Protein AF-A0A814EGR0-F1 (afdb_monomer)

Structure (mmCIF, N/CA/C/O backbone):
data_AF-A0A814EGR0-F1
#
_entry.id   AF-A0A814EGR0-F1
#
loop_
_atom_site.group_PDB
_atom_site.id
_atom_site.type_symbol
_atom_site.label_atom_id
_atom_site.label_alt_id
_atom_site.label_comp_id
_atom_site.label_asym_id
_atom_site.label_entity_id
_atom_site.label_seq_id
_atom_site.pdbx_PDB_ins_code
_atom_site.Cartn_x
_atom_site.Cartn_y
_atom_site.Cartn_z
_atom_site.occupancy
_atom_site.B_iso_or_equiv
_atom_site.auth_seq_id
_atom_site.auth_comp_id
_atom_site.auth_asym_id
_atom_site.auth_atom_id
_atom_site.pdbx_PDB_model_num
ATOM 1 N N . MET A 1 1 ? -15.422 12.331 -1.242 1.00 44.06 1 MET A N 1
ATOM 2 C CA . MET A 1 1 ? -14.235 11.746 -1.900 1.00 44.06 1 MET A CA 1
ATOM 3 C C . MET A 1 1 ? -13.115 12.766 -1.788 1.00 44.06 1 MET A C 1
ATOM 5 O O . MET A 1 1 ? -13.358 13.915 -2.143 1.00 44.06 1 MET A O 1
ATOM 9 N N . VAL A 1 2 ? -11.976 12.415 -1.185 1.00 50.75 2 VAL A N 1
ATOM 10 C CA . VAL A 1 2 ? -10.827 13.328 -1.061 1.00 50.75 2 VAL A CA 1
ATOM 11 C C . VAL A 1 2 ? -9.700 12.759 -1.911 1.00 50.75 2 VAL A C 1
ATOM 13 O O . VAL A 1 2 ? -9.098 11.753 -1.547 1.00 50.75 2 VAL A O 1
ATOM 16 N N . ASP A 1 3 ? -9.461 13.389 -3.056 1.00 57.97 3 ASP A N 1
ATOM 17 C CA . ASP A 1 3 ? -8.339 13.068 -3.936 1.00 57.97 3 ASP A CA 1
ATOM 18 C C . ASP A 1 3 ? -7.044 13.641 -3.353 1.00 57.97 3 ASP A C 1
ATOM 20 O O . ASP A 1 3 ? -7.067 14.698 -2.718 1.00 57.97 3 ASP A O 1
ATOM 24 N N . PHE A 1 4 ? -5.904 12.982 -3.567 1.00 59.22 4 PHE A N 1
ATOM 25 C CA . PHE A 1 4 ? -4.616 13.382 -2.986 1.00 59.22 4 PHE A CA 1
ATOM 26 C C . PHE A 1 4 ? -4.217 14.838 -3.275 1.00 59.22 4 PHE A C 1
ATOM 28 O O . PHE A 1 4 ? -3.691 15.519 -2.399 1.00 59.22 4 PHE A O 1
ATOM 35 N N . LEU A 1 5 ? -4.535 15.372 -4.457 1.00 56.91 5 LEU A N 1
ATOM 36 C CA . LEU A 1 5 ? -4.288 16.786 -4.771 1.00 56.91 5 LEU A CA 1
ATOM 37 C C . LEU A 1 5 ? -5.154 17.729 -3.927 1.00 56.91 5 LEU A C 1
ATOM 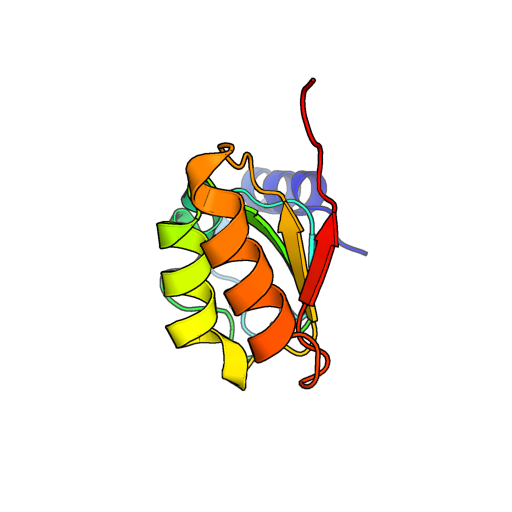39 O O . LEU A 1 5 ? -4.671 18.756 -3.453 1.00 56.91 5 LEU A O 1
ATOM 43 N N . ARG A 1 6 ? -6.411 17.347 -3.676 1.00 58.97 6 ARG A N 1
ATOM 44 C CA . ARG A 1 6 ? -7.332 18.072 -2.793 1.00 58.97 6 ARG A CA 1
ATOM 45 C C . ARG A 1 6 ? -6.917 17.936 -1.323 1.00 58.97 6 ARG A C 1
ATOM 47 O O . ARG A 1 6 ? -7.085 18.863 -0.536 1.00 58.97 6 ARG A O 1
ATOM 54 N N . PHE A 1 7 ? -6.335 16.801 -0.951 1.00 62.50 7 PHE A N 1
ATOM 55 C CA . PHE A 1 7 ? -5.723 16.563 0.355 1.00 62.50 7 PHE A CA 1
ATOM 56 C C . PHE A 1 7 ? -4.495 17.463 0.577 1.00 62.50 7 PHE A C 1
ATOM 58 O O . PHE A 1 7 ? -4.439 18.195 1.564 1.00 62.50 7 PHE A O 1
ATOM 65 N N . LEU A 1 8 ? -3.560 17.496 -0.377 1.00 61.38 8 LEU A N 1
ATOM 66 C CA . LEU A 1 8 ? -2.374 18.354 -0.316 1.00 61.38 8 LEU A CA 1
ATOM 67 C C . LEU A 1 8 ? -2.730 19.841 -0.344 1.00 61.38 8 LEU A C 1
ATOM 69 O O . LEU A 1 8 ? -2.123 20.622 0.386 1.00 61.38 8 LEU A O 1
ATOM 73 N N . SER A 1 9 ? -3.723 20.248 -1.143 1.00 58.62 9 SER A N 1
ATOM 74 C CA . SER A 1 9 ? -4.196 21.634 -1.136 1.00 58.62 9 SER A CA 1
ATOM 75 C C . SER A 1 9 ? -4.779 22.008 0.224 1.00 58.62 9 SER A C 1
ATOM 77 O O . SER A 1 9 ? -4.504 23.091 0.720 1.00 58.62 9 SER A O 1
ATOM 79 N N . THR A 1 10 ? -5.514 21.101 0.873 1.00 58.47 10 THR A N 1
ATOM 80 C CA . THR A 1 10 ? -6.073 21.336 2.214 1.00 58.47 10 THR A CA 1
ATOM 81 C C . THR A 1 10 ? -4.971 21.509 3.264 1.00 58.47 10 THR A C 1
ATOM 83 O O . THR A 1 10 ? -5.048 22.425 4.078 1.00 58.47 10 THR A O 1
ATOM 86 N N . LEU A 1 11 ? -3.902 20.707 3.196 1.00 56.75 11 LEU A N 1
ATOM 87 C CA . LEU A 1 11 ? -2.736 20.845 4.079 1.00 56.75 11 LEU A CA 1
ATOM 88 C C . LEU A 1 11 ? -1.919 22.114 3.815 1.00 56.75 11 LEU A C 1
ATOM 90 O O . LEU A 1 11 ? -1.404 22.716 4.751 1.00 56.75 11 LEU A O 1
ATOM 94 N N . ARG A 1 12 ? -1.812 22.545 2.553 1.00 53.25 12 ARG A N 1
ATOM 95 C CA . ARG A 1 12 ? -1.155 23.810 2.188 1.00 53.25 12 ARG A CA 1
ATOM 96 C C . ARG A 1 12 ? -1.945 25.036 2.641 1.00 53.25 12 ARG A C 1
ATOM 98 O O . ARG A 1 12 ? -1.337 26.013 3.060 1.00 53.25 12 ARG A O 1
ATOM 105 N N . ILE A 1 13 ? -3.272 24.999 2.516 1.00 48.78 13 ILE A N 1
ATOM 106 C CA . ILE A 1 13 ? -4.161 26.122 2.858 1.00 48.78 13 ILE A CA 1
ATOM 107 C C . ILE A 1 13 ? -4.303 26.251 4.378 1.00 48.78 13 ILE A C 1
ATOM 109 O O . ILE A 1 13 ? -4.389 27.360 4.899 1.00 48.78 13 ILE A O 1
ATOM 113 N N . TYR A 1 14 ? -4.267 25.131 5.096 1.00 43.47 14 TYR A N 1
ATOM 114 C CA . TYR A 1 14 ? -4.339 25.115 6.548 1.00 43.47 14 TYR A CA 1
ATOM 115 C C . TYR A 1 14 ? -3.196 24.267 7.114 1.00 43.47 14 TYR A C 1
ATOM 117 O O . TYR A 1 14 ? -3.409 23.116 7.495 1.00 43.47 14 TYR A O 1
ATOM 125 N N . PRO A 1 15 ? -1.974 24.816 7.216 1.00 47.53 15 PRO A N 1
ATOM 126 C CA . PRO A 1 15 ? -0.840 24.089 7.787 1.00 47.53 15 PRO A CA 1
ATOM 127 C C . PRO A 1 15 ? -1.087 23.681 9.248 1.00 47.53 15 PRO A C 1
ATOM 129 O O . PRO A 1 15 ? -0.535 22.694 9.720 1.00 47.53 15 PRO A O 1
ATOM 132 N N . THR A 1 16 ? -1.985 24.374 9.955 1.00 40.91 16 THR A N 1
ATOM 133 C CA . THR A 1 16 ? -2.458 24.015 11.300 1.00 40.91 16 THR A CA 1
ATOM 134 C C . THR A 1 16 ? -3.387 22.791 11.329 1.00 40.91 16 THR A C 1
ATOM 136 O O . THR A 1 16 ? -3.530 22.181 12.387 1.00 40.91 16 THR A O 1
ATOM 139 N N . LEU A 1 17 ? -3.958 22.360 10.190 1.00 42.69 17 LEU A N 1
ATOM 140 C CA . LEU A 1 17 ? -4.633 21.058 10.051 1.00 42.69 17 LEU A CA 1
ATOM 141 C C . LEU A 1 17 ? -3.646 19.883 10.009 1.00 42.69 17 LEU A C 1
ATOM 143 O O . LEU A 1 17 ? -4.088 1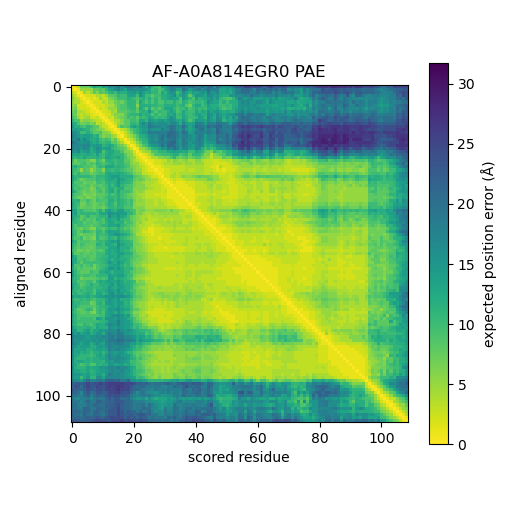8.749 10.143 1.00 42.69 17 LEU A O 1
ATOM 147 N N . ALA A 1 18 ? -2.331 20.111 9.899 1.00 46.62 18 ALA A N 1
ATOM 148 C CA . ALA A 1 18 ? -1.344 19.053 10.142 1.00 46.62 18 ALA A CA 1
ATOM 149 C C . ALA A 1 18 ? -1.460 18.472 11.569 1.00 46.62 18 ALA A C 1
ATOM 151 O O . ALA A 1 18 ? -1.068 17.331 11.799 1.00 46.62 18 ALA A O 1
ATOM 152 N N . ASN A 1 19 ? -2.052 19.239 12.497 1.00 39.03 19 ASN A N 1
ATOM 153 C CA . ASN A 1 19 ? -2.391 18.811 13.854 1.00 39.03 19 ASN A CA 1
ATOM 154 C C . ASN A 1 19 ? -3.833 18.295 14.007 1.00 39.03 19 ASN A C 1
ATOM 156 O O . ASN A 1 19 ? -4.186 17.844 15.096 1.00 39.03 19 ASN A O 1
ATOM 160 N N . TYR A 1 20 ? -4.681 18.344 12.969 1.00 44.34 20 TYR A N 1
ATOM 161 C CA . TYR A 1 20 ? -5.908 17.552 13.002 1.00 44.34 20 TYR A CA 1
ATOM 162 C C . TYR A 1 20 ? -5.481 16.109 12.869 1.00 44.34 20 TYR A C 1
ATOM 164 O O . TYR A 1 20 ? -4.941 15.699 11.841 1.00 44.34 20 TYR A O 1
ATOM 172 N N . SER A 1 21 ? -5.685 15.361 13.946 1.00 51.59 21 SER A N 1
ATOM 173 C CA . SER A 1 21 ? -5.370 13.954 13.989 1.00 51.59 21 SER A CA 1
ATOM 174 C C . SER A 1 21 ? -5.999 13.294 12.761 1.00 51.59 21 SER A C 1
ATOM 176 O O . SER A 1 21 ? -7.218 13.221 12.591 1.00 51.59 21 SER A O 1
ATOM 178 N N . PHE A 1 22 ? -5.153 12.791 11.861 1.00 59.25 22 PHE A N 1
ATOM 179 C CA . PHE A 1 22 ? -5.587 11.974 10.727 1.00 59.25 22 PHE A CA 1
ATOM 180 C C . PHE A 1 22 ? -6.214 10.653 11.186 1.00 59.25 22 PHE A C 1
ATOM 182 O O . PHE A 1 22 ? -6.464 9.782 10.361 1.00 59.25 22 PHE A O 1
ATOM 189 N N . GLU A 1 23 ? -6.476 10.504 12.488 1.00 57.53 23 GLU A N 1
ATOM 190 C CA . GLU A 1 23 ? -7.216 9.426 13.114 1.00 57.53 23 GLU A CA 1
ATOM 191 C C . GLU A 1 23 ? -8.406 9.050 12.237 1.00 57.53 23 GLU A C 1
ATOM 193 O O . GLU A 1 23 ? -8.465 7.923 11.782 1.00 57.53 23 GLU A O 1
ATOM 198 N N . ASN A 1 24 ? -9.255 9.982 11.810 1.00 62.94 24 ASN A N 1
ATOM 199 C CA . ASN A 1 24 ? -10.452 9.611 11.045 1.00 62.94 24 ASN A CA 1
ATOM 200 C C . ASN A 1 24 ? -10.250 9.445 9.522 1.00 62.94 24 ASN A C 1
ATOM 202 O O . ASN A 1 24 ? -11.231 9.271 8.788 1.00 62.94 24 ASN A O 1
ATOM 206 N N . LEU A 1 25 ? -9.014 9.488 9.008 1.00 72.75 25 LEU A N 1
ATOM 207 C CA . LEU A 1 25 ? -8.745 9.300 7.581 1.00 72.75 25 LEU A CA 1
ATOM 208 C C . LEU A 1 25 ? -9.007 7.844 7.184 1.00 72.75 25 LEU A C 1
ATOM 210 O O . LEU A 1 25 ? -8.179 6.970 7.403 1.00 72.75 25 LEU A O 1
ATOM 214 N N . SER A 1 26 ? -10.154 7.587 6.555 1.00 76.88 26 SER A N 1
ATOM 215 C CA . SER A 1 26 ? -10.545 6.236 6.129 1.00 76.88 26 SER A CA 1
ATOM 216 C C . SER A 1 26 ? -10.164 5.885 4.692 1.00 76.88 26 SER A C 1
ATOM 218 O O . SER A 1 26 ? -10.070 4.700 4.352 1.00 76.88 26 SER A O 1
ATOM 220 N N . ARG A 1 27 ? -9.942 6.906 3.854 1.00 77.31 27 ARG A N 1
ATOM 221 C CA . ARG A 1 27 ? -9.726 6.805 2.406 1.00 77.31 27 ARG A CA 1
ATOM 222 C C . ARG A 1 27 ? -8.646 7.778 1.941 1.00 77.31 27 ARG A C 1
ATOM 224 O O . ARG A 1 27 ? -8.789 8.975 2.169 1.00 77.31 27 ARG A O 1
ATOM 231 N N . LEU A 1 28 ? -7.633 7.275 1.235 1.00 78.69 28 LEU A N 1
ATOM 232 C CA . LEU A 1 28 ? -6.602 8.079 0.570 1.00 78.69 28 LEU A CA 1
ATOM 233 C C . LEU A 1 28 ? -6.364 7.547 -0.847 1.00 78.69 28 LEU A C 1
ATOM 235 O O . LEU A 1 28 ? -6.129 6.354 -1.018 1.00 78.69 28 LEU A O 1
ATOM 239 N N . ILE A 1 29 ? -6.429 8.412 -1.863 1.00 79.38 29 ILE A N 1
ATOM 240 C CA . ILE A 1 29 ? -6.296 8.007 -3.270 1.00 79.38 29 ILE A CA 1
ATOM 241 C C . ILE A 1 29 ? -5.248 8.858 -3.976 1.00 79.38 29 ILE A C 1
ATOM 243 O O . ILE A 1 29 ? -5.416 10.072 -4.052 1.00 79.38 29 ILE A O 1
ATOM 247 N N . GLY A 1 30 ? -4.235 8.209 -4.557 1.00 71.94 30 GLY A N 1
ATOM 248 C CA . GLY A 1 30 ? -3.271 8.831 -5.465 1.00 71.94 30 GLY A CA 1
ATOM 249 C C . GLY A 1 30 ? -2.047 9.420 -4.768 1.00 71.94 30 GLY A C 1
ATOM 250 O O . GLY A 1 30 ? -1.669 10.540 -5.078 1.00 71.94 30 GLY A O 1
ATOM 251 N N . CYS A 1 31 ? -1.439 8.689 -3.831 1.00 76.44 31 CYS A N 1
ATOM 252 C CA . CYS A 1 31 ? -0.247 9.130 -3.096 1.00 76.44 31 CYS A CA 1
ATOM 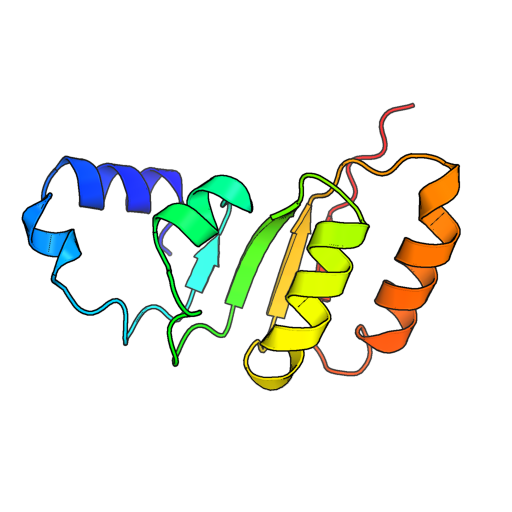253 C C . CYS A 1 31 ? 1.003 8.335 -3.516 1.00 76.44 31 CYS A C 1
ATOM 255 O O . CYS A 1 31 ? 0.938 7.116 -3.633 1.00 76.44 31 CYS A O 1
ATOM 257 N N . SER A 1 32 ? 2.151 8.986 -3.712 1.00 82.75 32 SER A N 1
ATOM 258 C CA . SER A 1 32 ? 3.441 8.281 -3.838 1.00 82.75 32 SER A CA 1
ATOM 259 C C . SER A 1 32 ? 3.899 7.753 -2.478 1.00 82.75 32 SER A C 1
ATOM 261 O O . SER A 1 32 ? 3.723 8.452 -1.476 1.00 82.75 32 SER A O 1
ATOM 263 N N . THR A 1 33 ? 4.605 6.629 -2.449 1.00 83.50 33 THR A N 1
ATOM 264 C CA . THR A 1 33 ? 5.120 6.017 -1.212 1.00 83.50 33 THR A CA 1
ATOM 265 C C . THR A 1 33 ? 6.006 6.974 -0.402 1.00 83.50 33 THR A C 1
ATOM 267 O O . THR A 1 33 ? 5.782 7.141 0.795 1.00 83.50 33 THR A O 1
ATOM 270 N N . ILE A 1 34 ? 6.922 7.710 -1.045 1.00 81.25 34 ILE A N 1
ATOM 271 C CA . ILE A 1 34 ? 7.757 8.729 -0.375 1.00 81.25 34 ILE A CA 1
ATOM 272 C C . ILE A 1 34 ? 6.903 9.790 0.329 1.00 81.25 34 ILE A C 1
ATOM 274 O O . ILE A 1 34 ? 7.122 10.109 1.498 1.00 81.25 34 ILE A O 1
ATOM 278 N N . THR A 1 35 ? 5.932 10.367 -0.381 1.00 79.06 35 THR A N 1
ATOM 279 C CA . THR A 1 35 ? 5.068 11.407 0.195 1.00 79.06 35 THR A CA 1
ATOM 280 C C . THR A 1 35 ? 4.194 10.859 1.317 1.00 79.06 35 THR A C 1
ATOM 282 O O . THR A 1 35 ? 4.009 11.544 2.319 1.00 79.06 35 THR A O 1
ATOM 285 N N . PHE A 1 36 ? 3.705 9.624 1.193 1.00 80.81 36 PHE A N 1
ATOM 286 C CA . PHE A 1 36 ? 2.937 8.973 2.249 1.00 80.81 36 PHE A CA 1
ATOM 287 C C . PHE A 1 36 ? 3.738 8.909 3.552 1.00 80.81 36 PHE A C 1
ATOM 289 O O . PHE A 1 36 ? 3.255 9.373 4.579 1.00 80.81 36 PHE A O 1
ATOM 296 N N . TRP A 1 37 ? 4.984 8.436 3.501 1.00 78.56 37 TRP A N 1
ATOM 297 C CA . TRP A 1 37 ? 5.830 8.331 4.693 1.00 78.56 37 TRP A CA 1
ATOM 298 C C . TRP A 1 37 ? 6.267 9.680 5.269 1.00 78.56 37 TRP A C 1
ATOM 300 O O . TRP A 1 37 ? 6.450 9.798 6.475 1.00 78.56 37 TRP A O 1
ATOM 310 N N . LYS A 1 38 ? 6.376 10.729 4.443 1.00 79.31 38 LYS A N 1
ATOM 311 C CA . LYS A 1 38 ? 6.604 12.100 4.938 1.00 79.31 38 LYS A CA 1
ATOM 312 C C . LYS A 1 38 ? 5.415 12.653 5.725 1.00 79.31 38 LYS A C 1
ATOM 314 O O . LYS A 1 38 ? 5.602 13.503 6.589 1.00 79.31 38 LYS A O 1
ATOM 319 N N . LEU A 1 39 ? 4.203 12.222 5.384 1.00 73.75 39 LEU A N 1
ATOM 320 C CA . LEU A 1 39 ? 2.961 12.678 6.009 1.00 73.75 39 LEU A CA 1
ATOM 321 C C . LEU A 1 39 ? 2.564 11.815 7.207 1.00 73.75 39 LEU A C 1
ATOM 323 O O . LEU A 1 39 ? 1.960 12.312 8.156 1.00 73.75 39 LEU A O 1
ATOM 327 N N . PHE A 1 40 ? 2.886 10.526 7.153 1.00 75.31 40 PHE A N 1
ATOM 328 C CA . PHE A 1 40 ? 2.455 9.530 8.117 1.00 75.31 40 PHE A CA 1
ATOM 329 C C . PHE A 1 40 ? 3.664 8.743 8.620 1.00 75.31 40 PHE A C 1
ATOM 331 O O . PHE A 1 40 ? 4.189 7.885 7.918 1.00 75.31 40 PHE A O 1
ATOM 338 N N . ASN A 1 41 ? 4.060 8.982 9.873 1.00 69.38 41 ASN A N 1
ATOM 339 C CA . ASN A 1 41 ? 5.052 8.136 10.552 1.00 69.38 41 ASN A CA 1
ATOM 340 C C . ASN A 1 41 ? 4.505 6.722 10.825 1.00 69.38 41 ASN A C 1
ATOM 342 O O . ASN A 1 41 ? 5.263 5.763 10.926 1.00 69.38 41 ASN A O 1
ATOM 346 N N . ILE A 1 42 ? 3.182 6.603 10.971 1.00 71.44 42 ILE A N 1
ATOM 347 C CA . ILE A 1 42 ? 2.436 5.357 11.170 1.00 71.44 42 ILE A CA 1
ATOM 348 C C . ILE A 1 42 ? 1.165 5.460 10.326 1.00 71.44 42 ILE A C 1
ATOM 350 O O . ILE A 1 42 ? 0.586 6.545 10.224 1.00 71.44 42 ILE A O 1
ATOM 354 N N . ILE A 1 43 ? 0.710 4.349 9.738 1.00 77.12 43 ILE A N 1
ATOM 355 C CA . ILE A 1 43 ? -0.549 4.349 8.988 1.00 77.12 43 ILE A CA 1
ATOM 356 C C . ILE A 1 43 ? -1.701 4.786 9.904 1.00 77.12 43 ILE A C 1
ATOM 358 O O . ILE A 1 43 ? -1.858 4.231 10.994 1.00 77.12 43 ILE A O 1
ATOM 362 N N . PRO A 1 44 ? -2.544 5.745 9.475 1.00 79.81 44 PRO A N 1
ATOM 363 C CA . PRO A 1 44 ? -3.688 6.168 10.267 1.00 79.81 44 PRO A CA 1
ATOM 364 C C . PRO A 1 44 ? -4.599 4.989 10.604 1.00 79.81 44 PRO A C 1
ATOM 366 O O . PRO A 1 44 ? -5.010 4.255 9.710 1.00 79.81 44 PRO A O 1
ATOM 369 N N . LYS A 1 45 ? -4.940 4.821 11.886 1.00 80.62 45 LYS A N 1
ATOM 370 C CA . LYS A 1 45 ? -5.657 3.649 12.429 1.00 80.62 45 LYS A CA 1
ATOM 371 C C . LYS A 1 45 ? -6.932 3.274 11.663 1.00 80.62 45 LYS A C 1
ATOM 373 O O . LYS A 1 45 ? -7.273 2.098 11.570 1.00 80.62 45 LYS A O 1
ATOM 378 N N . TYR A 1 46 ? -7.652 4.262 11.140 1.00 81.19 46 TYR A N 1
ATOM 379 C CA . TYR A 1 46 ? -8.933 4.049 10.468 1.00 81.19 46 TYR A CA 1
ATOM 380 C C . TYR A 1 46 ? -8.813 4.012 8.940 1.00 81.19 46 TYR A C 1
ATOM 382 O O . TYR A 1 46 ? -9.825 3.823 8.256 1.00 81.19 46 TYR A O 1
ATOM 390 N N . LEU A 1 47 ? -7.594 4.137 8.398 1.00 80.06 47 LEU A N 1
ATOM 391 C CA . LEU A 1 47 ? -7.339 4.018 6.970 1.00 80.06 47 LEU A CA 1
ATOM 392 C C . LEU A 1 47 ? -7.629 2.585 6.542 1.00 80.06 47 LEU A C 1
ATOM 394 O O . LEU A 1 47 ? -6.966 1.642 6.968 1.00 80.06 47 LEU A O 1
ATOM 398 N N . THR A 1 48 ? -8.651 2.438 5.704 1.00 79.69 48 THR A N 1
ATOM 399 C CA . THR A 1 48 ? -9.132 1.139 5.219 1.00 79.69 48 THR A CA 1
ATOM 400 C C . THR A 1 48 ? -9.043 1.025 3.705 1.00 79.69 48 THR A C 1
ATOM 402 O O . THR A 1 48 ? -8.943 -0.084 3.193 1.00 79.69 48 THR A O 1
ATOM 405 N N . PHE A 1 49 ? -9.046 2.149 2.991 1.00 81.38 49 PHE A N 1
ATOM 406 C CA . PHE A 1 49 ? -8.874 2.210 1.545 1.00 81.38 49 PHE A CA 1
ATOM 407 C C . PHE A 1 49 ? -7.708 3.134 1.221 1.00 81.38 49 PHE A C 1
ATOM 409 O O . P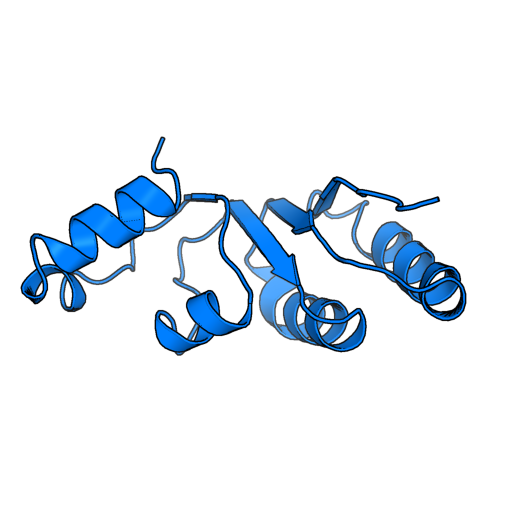HE A 1 49 ? -7.720 4.313 1.580 1.00 81.38 49 PHE A O 1
ATOM 416 N N . LEU A 1 50 ? -6.725 2.608 0.513 1.00 83.38 50 LEU A N 1
ATOM 417 C CA . LEU A 1 50 ? -5.523 3.339 0.157 1.00 83.38 50 LEU A CA 1
ATOM 418 C C . LEU A 1 50 ? -5.188 3.049 -1.297 1.00 83.38 50 LEU A C 1
ATOM 420 O O . LEU A 1 50 ? -5.113 1.889 -1.641 1.00 83.38 50 LEU A O 1
ATOM 424 N N . HIS A 1 51 ? -4.970 4.047 -2.144 1.00 84.31 51 HIS A N 1
ATOM 425 C CA . HIS A 1 51 ? -4.398 3.856 -3.479 1.00 84.31 51 HIS A CA 1
ATOM 426 C C . HIS A 1 51 ? -3.081 4.622 -3.568 1.00 84.31 51 HIS A C 1
ATOM 428 O O . HIS A 1 51 ? -3.072 5.846 -3.389 1.00 84.31 51 HIS A O 1
ATOM 434 N N . MET A 1 52 ? -1.984 3.904 -3.818 1.00 83.88 52 MET A N 1
ATOM 435 C CA . MET A 1 52 ? -0.640 4.475 -3.858 1.00 83.88 52 MET A CA 1
ATOM 436 C C . MET A 1 52 ? 0.189 4.022 -5.047 1.00 83.88 52 MET A C 1
ATOM 438 O O . MET A 1 52 ? -0.010 2.933 -5.578 1.00 83.88 52 MET A O 1
ATOM 442 N N . PHE A 1 53 ? 1.167 4.862 -5.379 1.00 85.62 53 PHE A N 1
ATOM 443 C CA . PHE A 1 53 ? 2.246 4.564 -6.305 1.00 85.62 53 PHE A CA 1
ATOM 444 C C . PHE A 1 53 ? 3.509 4.167 -5.533 1.00 85.62 53 PHE A C 1
ATOM 446 O O . PHE A 1 53 ? 3.966 4.905 -4.650 1.00 85.62 53 PHE A O 1
ATOM 453 N N . PHE A 1 54 ? 4.048 2.995 -5.847 1.00 86.88 54 PHE A N 1
ATOM 454 C CA . PHE A 1 54 ? 5.263 2.442 -5.260 1.00 86.88 54 PHE A CA 1
ATOM 455 C C . PHE A 1 54 ? 6.440 2.616 -6.208 1.00 86.88 54 PHE A C 1
ATOM 457 O O . PHE A 1 54 ? 6.300 2.413 -7.414 1.00 86.88 54 PHE A O 1
ATOM 464 N N . ASP A 1 55 ? 7.583 2.985 -5.636 1.00 84.69 55 ASP A N 1
ATOM 465 C CA . ASP A 1 55 ? 8.810 3.243 -6.389 1.00 84.69 55 ASP A CA 1
ATOM 466 C C . ASP A 1 55 ? 9.517 1.933 -6.782 1.00 84.69 55 ASP A C 1
ATOM 468 O O . ASP A 1 55 ? 10.217 1.886 -7.790 1.00 84.69 55 ASP A O 1
ATOM 472 N N . SER A 1 56 ? 9.308 0.850 -6.021 1.00 86.62 56 SER A N 1
ATOM 473 C CA . SER A 1 56 ? 9.849 -0.480 -6.317 1.00 86.62 56 SER A CA 1
ATOM 474 C C . SER A 1 56 ? 8.973 -1.621 -5.788 1.00 86.62 56 SER A C 1
ATOM 476 O O . SER A 1 56 ? 8.119 -1.435 -4.912 1.00 86.62 56 SER A O 1
ATOM 478 N N . ILE A 1 57 ? 9.211 -2.842 -6.288 1.00 86.12 57 ILE A N 1
ATOM 479 C CA . ILE A 1 57 ? 8.483 -4.040 -5.836 1.00 86.12 57 ILE A CA 1
ATOM 480 C C . ILE A 1 57 ? 8.823 -4.395 -4.385 1.00 86.12 57 ILE A C 1
ATOM 482 O O . ILE A 1 57 ? 7.973 -4.885 -3.638 1.00 86.12 57 ILE A O 1
ATOM 486 N N . ASN A 1 58 ? 10.050 -4.085 -3.962 1.00 86.69 58 ASN A N 1
ATOM 487 C CA . ASN A 1 58 ? 10.507 -4.276 -2.592 1.00 86.69 58 ASN A CA 1
ATOM 488 C C . ASN A 1 58 ? 9.761 -3.347 -1.632 1.00 86.69 58 ASN A C 1
ATOM 490 O O . ASN A 1 58 ? 9.310 -3.806 -0.582 1.00 86.69 58 ASN A O 1
ATOM 494 N N . ASP A 1 59 ? 9.553 -2.085 -2.020 1.00 86.12 59 ASP A N 1
ATOM 495 C CA . ASP A 1 59 ? 8.779 -1.129 -1.221 1.00 86.12 59 ASP A CA 1
ATOM 496 C C . ASP A 1 59 ? 7.327 -1.576 -1.074 1.00 86.12 59 ASP A C 1
ATOM 498 O O . ASP A 1 59 ? 6.764 -1.523 0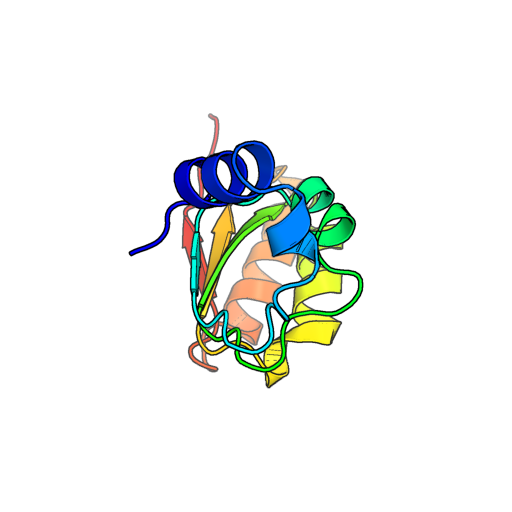.022 1.00 86.12 59 ASP A O 1
ATOM 502 N N . LEU A 1 60 ? 6.729 -2.079 -2.159 1.00 86.88 60 LEU A N 1
ATOM 503 C CA . LEU A 1 60 ? 5.391 -2.661 -2.124 1.00 86.88 60 LEU A CA 1
ATOM 504 C C . LEU A 1 60 ? 5.322 -3.857 -1.167 1.00 86.88 60 LEU A C 1
ATOM 506 O O . LEU A 1 60 ? 4.428 -3.922 -0.321 1.00 86.88 60 LEU A O 1
ATOM 510 N N . ASN A 1 61 ? 6.257 -4.802 -1.285 1.00 86.31 61 ASN A N 1
ATOM 511 C CA . ASN A 1 61 ? 6.288 -5.996 -0.446 1.00 86.31 61 ASN A CA 1
ATOM 512 C C . ASN A 1 61 ? 6.444 -5.632 1.039 1.00 86.31 61 ASN A C 1
ATOM 514 O O . ASN A 1 61 ? 5.670 -6.096 1.878 1.00 86.31 61 ASN A O 1
ATOM 518 N N . TYR A 1 62 ? 7.391 -4.742 1.351 1.00 86.69 62 TYR A N 1
ATOM 519 C CA . TYR A 1 62 ? 7.601 -4.222 2.700 1.00 86.69 62 TYR A CA 1
ATOM 520 C C . TYR A 1 62 ? 6.320 -3.570 3.231 1.00 86.69 62 TYR A C 1
ATOM 522 O O . TYR A 1 62 ? 5.835 -3.920 4.307 1.00 86.69 62 TYR A O 1
ATOM 530 N N . PHE A 1 63 ? 5.701 -2.687 2.448 1.00 86.25 63 PHE A N 1
ATOM 531 C CA . PHE A 1 63 ? 4.466 -2.019 2.837 1.00 86.25 63 PHE A CA 1
ATOM 532 C C . PHE A 1 63 ? 3.334 -3.007 3.140 1.00 86.25 63 PHE A C 1
ATOM 534 O O . PHE A 1 63 ? 2.687 -2.902 4.184 1.00 86.25 63 PHE A O 1
ATOM 541 N N . ILE A 1 64 ? 3.090 -3.979 2.258 1.00 83.94 64 ILE A N 1
ATOM 542 C CA . ILE A 1 64 ? 2.039 -4.983 2.454 1.00 83.94 64 ILE A CA 1
ATOM 543 C C . ILE A 1 64 ? 2.323 -5.816 3.708 1.00 83.94 64 ILE A C 1
ATOM 545 O O . ILE A 1 64 ? 1.404 -6.070 4.491 1.00 83.94 64 ILE A O 1
ATOM 549 N N . TYR A 1 65 ? 3.575 -6.223 3.932 1.00 83.75 65 TYR A N 1
ATOM 550 C CA . TYR A 1 65 ? 3.953 -7.034 5.088 1.00 83.75 65 TYR A CA 1
ATOM 551 C C . TYR A 1 65 ? 3.530 -6.384 6.413 1.00 83.75 65 TYR A C 1
ATOM 553 O O . TYR A 1 65 ? 2.879 -7.037 7.228 1.00 83.75 65 TYR A O 1
ATOM 561 N N . PHE A 1 66 ? 3.803 -5.089 6.595 1.00 81.56 66 PHE A N 1
ATOM 562 C CA . PHE A 1 66 ? 3.456 -4.383 7.834 1.00 81.56 66 PHE A CA 1
ATOM 563 C C . PHE A 1 66 ? 1.979 -3.998 7.940 1.00 81.56 66 PHE A C 1
ATOM 565 O O . PHE A 1 66 ? 1.447 -3.916 9.046 1.00 81.56 66 PHE A O 1
ATOM 572 N N . ASN A 1 67 ? 1.299 -3.769 6.814 1.00 78.50 67 ASN A N 1
ATOM 573 C CA . ASN A 1 67 ? 0.015 -3.059 6.819 1.00 78.50 67 ASN A CA 1
ATOM 574 C C . ASN A 1 67 ? -1.179 -3.889 6.333 1.00 78.50 67 ASN A C 1
ATOM 576 O O . ASN A 1 67 ? -2.328 -3.441 6.408 1.00 78.50 67 ASN A O 1
ATOM 580 N N . SER A 1 68 ? -0.936 -5.116 5.868 1.00 76.38 68 SER A N 1
ATOM 581 C CA . SER A 1 68 ? -1.974 -5.977 5.288 1.00 76.38 68 SER A CA 1
ATOM 582 C C . SER A 1 68 ? -3.105 -6.349 6.246 1.00 76.38 68 SER A C 1
ATOM 584 O O . SER A 1 68 ? -4.192 -6.671 5.789 1.00 76.38 68 SER A O 1
ATOM 586 N N . ASN A 1 69 ? -2.902 -6.289 7.563 1.00 77.00 69 ASN A N 1
ATOM 587 C CA . ASN A 1 69 ? -3.957 -6.620 8.527 1.00 77.00 69 ASN A CA 1
ATOM 588 C C . ASN A 1 69 ? -4.926 -5.458 8.805 1.00 77.00 69 ASN A C 1
ATOM 590 O O . ASN A 1 69 ? -5.997 -5.686 9.364 1.00 77.00 69 ASN A O 1
ATOM 594 N N . GLN A 1 70 ? -4.565 -4.225 8.438 1.00 77.56 70 GLN A N 1
ATOM 595 C CA . GLN A 1 70 ? -5.384 -3.039 8.701 1.00 77.56 70 GLN A CA 1
ATOM 596 C C . GLN A 1 70 ? -6.217 -2.624 7.481 1.00 77.56 70 GLN A C 1
ATOM 598 O O . GLN A 1 70 ? -7.373 -2.209 7.610 1.00 77.56 70 GLN A O 1
ATOM 603 N N . LEU A 1 71 ? -5.627 -2.710 6.289 1.00 77.75 71 LEU A N 1
ATOM 604 C CA . LEU A 1 71 ? -6.257 -2.234 5.064 1.00 77.75 71 LEU A CA 1
ATOM 605 C C . LEU A 1 71 ? -7.350 -3.202 4.603 1.00 77.75 71 LEU A C 1
ATOM 607 O O . LEU A 1 71 ? -7.168 -4.413 4.590 1.00 77.75 71 LEU A O 1
ATOM 611 N N . LYS A 1 72 ? -8.490 -2.656 4.179 1.00 78.19 72 LYS A N 1
ATOM 612 C CA . LYS A 1 72 ? -9.539 -3.415 3.485 1.00 78.19 72 LYS A CA 1
ATOM 613 C C . LYS A 1 72 ? -9.326 -3.427 1.981 1.00 78.19 72 LYS A C 1
ATOM 615 O O . LYS A 1 72 ? -9.849 -4.313 1.331 1.00 78.19 72 LYS A O 1
ATOM 620 N N . SER A 1 73 ? -8.632 -2.428 1.441 1.00 79.88 73 SER A N 1
ATOM 621 C CA . SER A 1 73 ? -8.345 -2.291 0.019 1.00 79.88 73 SER A CA 1
ATOM 622 C C . SER A 1 73 ? -7.101 -1.433 -0.184 1.00 79.88 73 SER A C 1
ATOM 624 O O . SER A 1 73 ? -7.010 -0.319 0.335 1.00 79.88 73 SER A O 1
ATOM 626 N N . LEU A 1 74 ? -6.190 -1.932 -1.003 1.00 82.81 74 LEU A N 1
ATOM 627 C CA . LEU A 1 74 ? -4.969 -1.293 -1.450 1.00 82.81 74 LEU A CA 1
ATOM 628 C C . LEU A 1 74 ? -5.014 -1.218 -2.981 1.00 82.81 74 LEU A C 1
ATOM 630 O O . LEU A 1 74 ? -4.972 -2.224 -3.673 1.00 82.81 74 LEU A O 1
ATOM 634 N N . GLY A 1 75 ? -5.156 -0.020 -3.517 1.00 82.69 75 GLY A N 1
ATOM 635 C CA . GLY A 1 75 ? -4.815 0.291 -4.887 1.00 82.69 75 GLY A CA 1
ATOM 636 C C . GLY A 1 75 ? -3.298 0.340 -5.015 1.00 82.69 75 GLY A C 1
ATOM 637 O O . GLY A 1 75 ? -2.656 1.079 -4.263 1.00 82.69 75 GLY A O 1
ATOM 638 N N . VAL A 1 76 ? -2.733 -0.382 -5.972 1.00 82.25 76 VAL A N 1
ATOM 639 C CA . VAL A 1 76 ? -1.294 -0.338 -6.256 1.00 82.25 76 VAL A CA 1
ATOM 640 C C . VAL A 1 76 ? -1.084 0.134 -7.684 1.00 82.25 76 VAL A C 1
ATOM 642 O O . VAL A 1 76 ? -1.545 -0.514 -8.624 1.00 82.25 76 VAL A O 1
ATOM 645 N N . GLY A 1 77 ? -0.362 1.240 -7.817 1.00 83.00 77 GLY A N 1
ATOM 646 C CA . GLY A 1 77 ? 0.388 1.588 -9.012 1.00 83.00 77 GLY A CA 1
ATOM 647 C C . GLY A 1 77 ? 1.865 1.312 -8.754 1.00 83.00 77 GLY A C 1
ATOM 648 O O . GLY A 1 77 ? 2.386 1.634 -7.689 1.00 83.00 77 GLY A O 1
ATOM 649 N N . ILE A 1 78 ? 2.545 0.687 -9.700 1.00 83.62 78 ILE A N 1
ATOM 650 C CA . ILE A 1 78 ? 3.976 0.414 -9.608 1.00 83.62 78 ILE A CA 1
ATOM 651 C C . ILE A 1 78 ? 4.543 0.343 -11.0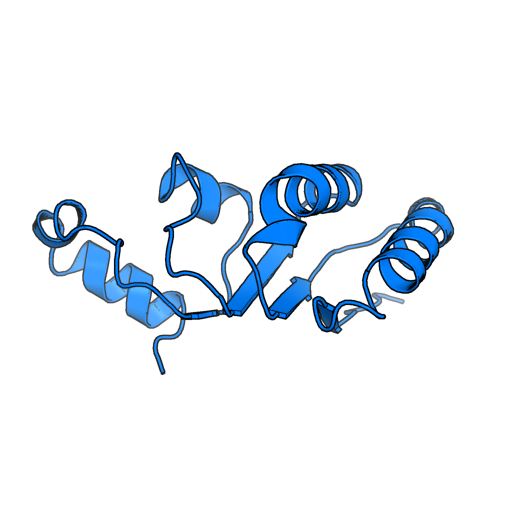17 1.00 83.62 78 ILE A C 1
ATOM 653 O O . ILE A 1 78 ? 3.900 -0.208 -11.912 1.00 83.62 78 ILE A O 1
ATOM 657 N N . GLN A 1 79 ? 5.735 0.898 -11.210 1.00 77.56 79 GLN A N 1
ATOM 658 C CA . GLN A 1 79 ? 6.516 0.626 -12.406 1.00 77.56 79 GLN A CA 1
ATOM 659 C C . GLN A 1 79 ? 7.339 -0.635 -12.143 1.00 77.56 79 GLN A C 1
ATOM 661 O O . GLN A 1 79 ? 8.178 -0.664 -11.248 1.00 77.56 79 GLN A O 1
ATOM 666 N N . CYS A 1 80 ? 7.029 -1.697 -12.877 1.00 71.94 80 CYS A N 1
ATOM 667 C CA . CYS A 1 80 ? 7.593 -3.026 -12.671 1.00 71.94 80 CYS A CA 1
ATOM 668 C C . CYS A 1 80 ? 8.562 -3.338 -13.815 1.00 71.94 80 CYS A C 1
ATOM 670 O O . CYS A 1 80 ? 8.220 -3.095 -14.973 1.00 71.94 80 CYS A O 1
ATOM 672 N N . GLN A 1 81 ? 9.749 -3.871 -13.517 1.00 80.00 81 GLN A N 1
ATOM 673 C CA . GLN A 1 81 ? 10.618 -4.428 -14.556 1.00 80.00 81 GLN A CA 1
ATOM 674 C C . GLN A 1 81 ? 10.206 -5.875 -14.859 1.00 80.00 81 GLN A C 1
ATOM 676 O O . GLN A 1 81 ? 9.569 -6.531 -14.037 1.00 80.00 81 GLN A O 1
ATOM 681 N N . LEU A 1 82 ? 10.604 -6.410 -16.019 1.00 74.75 82 LEU A N 1
ATOM 682 C CA . LEU A 1 82 ? 10.308 -7.802 -16.405 1.00 74.75 82 LEU A CA 1
ATOM 683 C C . LEU A 1 82 ? 10.716 -8.818 -15.322 1.00 74.75 82 LEU A C 1
ATOM 685 O O . LEU A 1 82 ? 9.980 -9.761 -15.050 1.00 74.75 82 LEU A O 1
ATOM 689 N N . ASN A 1 83 ? 11.849 -8.585 -14.656 1.00 79.75 83 ASN A N 1
ATOM 690 C CA . ASN A 1 83 ? 12.376 -9.471 -13.615 1.00 79.75 83 ASN A CA 1
ATOM 691 C C . ASN A 1 83 ? 11.549 -9.453 -12.314 1.00 79.75 83 ASN A C 1
ATOM 693 O O . ASN A 1 83 ? 11.669 -10.364 -11.499 1.00 79.75 83 ASN A O 1
ATOM 697 N N . ASP A 1 84 ? 10.705 -8.439 -12.117 1.00 79.44 84 ASP A N 1
ATOM 698 C CA . ASP A 1 84 ? 9.884 -8.271 -10.916 1.00 79.44 84 ASP A CA 1
ATOM 699 C C . ASP A 1 84 ? 8.491 -8.911 -11.066 1.00 79.44 84 ASP A C 1
ATOM 701 O O . ASP A 1 84 ? 7.737 -8.994 -10.092 1.00 79.44 84 ASP A O 1
ATOM 705 N N . ILE A 1 85 ? 8.137 -9.389 -12.268 1.00 80.88 85 ILE A N 1
ATOM 706 C CA . ILE A 1 85 ? 6.802 -9.921 -12.585 1.00 80.88 85 ILE A CA 1
ATOM 707 C C . ILE A 1 85 ? 6.462 -11.139 -11.726 1.00 80.88 85 ILE A C 1
ATOM 709 O O . ILE A 1 85 ? 5.360 -11.207 -11.185 1.00 80.88 85 ILE A O 1
ATOM 713 N N . ASP A 1 86 ? 7.391 -12.079 -11.544 1.00 85.25 86 ASP A N 1
ATOM 714 C CA . ASP A 1 86 ? 7.136 -13.281 -10.739 1.00 85.25 86 ASP A CA 1
ATOM 715 C C . ASP A 1 86 ? 6.863 -12.931 -9.271 1.00 85.25 86 ASP A C 1
ATOM 717 O O . ASP A 1 86 ? 5.949 -13.474 -8.639 1.00 85.25 86 ASP A O 1
ATOM 721 N N . ILE A 1 87 ? 7.615 -11.965 -8.735 1.00 84.69 87 ILE A N 1
ATOM 722 C CA . ILE A 1 87 ? 7.422 -11.448 -7.377 1.00 84.69 87 ILE A CA 1
ATOM 723 C C . ILE A 1 87 ? 6.062 -10.759 -7.285 1.00 84.69 87 ILE A C 1
ATOM 725 O O . ILE A 1 87 ? 5.293 -11.021 -6.358 1.00 84.69 87 ILE A O 1
ATOM 729 N N . PHE A 1 88 ? 5.734 -9.917 -8.263 1.00 81.56 88 PHE A N 1
ATOM 730 C CA . PHE A 1 88 ? 4.456 -9.226 -8.332 1.00 81.56 88 PHE A CA 1
ATOM 731 C C . PHE A 1 88 ? 3.275 -10.207 -8.375 1.00 81.56 88 PHE A C 1
ATOM 733 O O . PHE A 1 88 ? 2.345 -10.084 -7.578 1.00 81.56 88 PHE A O 1
ATOM 740 N N . CYS A 1 89 ? 3.332 -11.227 -9.232 1.00 81.88 89 CYS A N 1
ATOM 741 C CA . CYS A 1 89 ? 2.326 -12.286 -9.325 1.00 81.88 89 CYS A CA 1
ATOM 742 C C . CYS A 1 89 ? 2.204 -13.077 -8.016 1.00 81.88 89 CYS A C 1
ATOM 744 O O . CYS A 1 89 ? 1.097 -13.384 -7.572 1.00 81.88 89 CYS A O 1
ATOM 746 N N . SER A 1 90 ? 3.326 -13.371 -7.355 1.00 85.69 90 SER A N 1
ATOM 747 C CA . SER A 1 90 ? 3.335 -14.031 -6.046 1.00 85.69 90 SER A CA 1
ATOM 748 C C . SER A 1 90 ? 2.628 -13.191 -4.975 1.00 85.69 90 SER A C 1
ATOM 750 O O . SER A 1 90 ? 1.769 -13.699 -4.247 1.00 85.69 90 SER A O 1
ATOM 752 N N . LEU A 1 91 ? 2.909 -11.883 -4.920 1.00 81.81 91 LEU A N 1
ATOM 753 C CA . LEU A 1 91 ? 2.225 -10.946 -4.025 1.00 81.81 91 LEU A CA 1
ATOM 754 C C . LEU A 1 91 ? 0.732 -10.859 -4.343 1.00 81.81 91 LEU A C 1
ATOM 756 O O . LEU A 1 91 ? -0.096 -10.948 -3.435 1.00 81.81 91 LEU A O 1
ATOM 760 N N . TYR A 1 92 ? 0.380 -10.740 -5.622 1.00 78.81 92 TYR A N 1
ATOM 761 C CA . TYR A 1 92 ? -1.006 -10.737 -6.073 1.00 78.81 92 TYR A CA 1
ATOM 762 C C . TYR A 1 92 ? -1.741 -11.976 -5.551 1.00 78.81 92 TYR A C 1
ATOM 764 O O . TYR A 1 92 ? -2.689 -11.851 -4.778 1.00 78.81 92 TYR A O 1
ATOM 772 N N . ASN A 1 93 ? -1.235 -13.171 -5.854 1.00 81.44 93 ASN A N 1
ATOM 773 C CA . ASN A 1 93 ? -1.859 -14.434 -5.460 1.00 81.44 93 ASN A CA 1
ATOM 774 C C . ASN A 1 93 ? -1.984 -14.582 -3.937 1.00 81.44 93 ASN A C 1
ATOM 776 O O . ASN A 1 93 ? -3.013 -15.037 -3.434 1.00 81.44 93 ASN A O 1
ATOM 780 N N . LYS A 1 94 ? -0.965 -14.153 -3.185 1.00 80.94 94 LYS A N 1
ATOM 781 C CA . LYS A 1 94 ? -0.948 -14.240 -1.719 1.00 80.94 94 LYS A CA 1
AT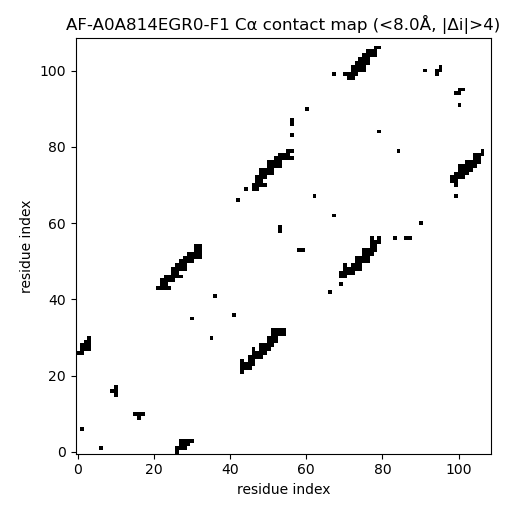OM 782 C C . LYS A 1 94 ? -1.982 -13.330 -1.048 1.00 80.94 94 LYS A C 1
ATOM 784 O O . LYS A 1 94 ? -2.520 -13.697 -0.001 1.00 80.94 94 LYS A O 1
ATOM 789 N N . TYR A 1 95 ? -2.257 -12.151 -1.611 1.00 75.06 95 TYR A N 1
ATOM 790 C CA . TYR A 1 95 ? -3.054 -11.111 -0.944 1.00 75.06 95 TYR A CA 1
ATOM 791 C C . TYR A 1 95 ? -4.411 -10.803 -1.610 1.00 75.06 95 TYR A C 1
ATOM 793 O O . TYR A 1 95 ? -5.280 -10.219 -0.957 1.00 75.06 95 TYR A O 1
ATOM 801 N N . GLN A 1 96 ? -4.655 -11.259 -2.845 1.00 66.75 96 GLN A N 1
ATOM 802 C CA . GLN A 1 96 ? -5.928 -11.094 -3.568 1.00 66.75 96 GLN A CA 1
ATOM 803 C C . GLN A 1 96 ? -7.119 -11.700 -2.800 1.00 66.75 96 GLN A C 1
ATOM 805 O O . GLN A 1 96 ? -8.184 -11.088 -2.706 1.00 66.75 96 GLN A O 1
ATOM 810 N N . TRP A 1 97 ? -6.935 -12.862 -2.163 1.00 49.94 97 TRP A N 1
ATOM 811 C CA . TRP A 1 97 ? -8.008 -13.588 -1.467 1.00 49.94 97 TRP A CA 1
ATOM 812 C C . TRP A 1 97 ? -8.440 -12.949 -0.137 1.00 49.94 97 TRP A C 1
ATOM 814 O O . TRP A 1 97 ? -9.517 -13.250 0.374 1.00 49.94 97 TRP A O 1
ATOM 824 N N . LYS A 1 98 ? -7.659 -12.005 0.407 1.00 53.28 98 LYS A N 1
ATOM 825 C CA . LYS A 1 98 ? -8.011 -11.263 1.632 1.00 53.28 98 LYS A CA 1
ATOM 826 C C . LYS A 1 98 ? -8.789 -9.964 1.371 1.00 53.28 98 LYS A C 1
ATOM 828 O O . LYS A 1 98 ? -8.934 -9.159 2.283 1.00 53.28 98 LYS A O 1
ATOM 833 N N . ARG A 1 99 ? -9.327 -9.774 0.154 1.00 51.38 99 ARG A N 1
ATOM 834 C CA . ARG A 1 99 ? -10.010 -8.544 -0.320 1.00 51.38 99 ARG A CA 1
ATOM 835 C C . ARG A 1 99 ? -9.089 -7.327 -0.443 1.00 51.38 99 ARG A C 1
ATOM 837 O O . ARG A 1 99 ? -9.578 -6.221 -0.621 1.00 51.38 99 ARG A O 1
ATOM 844 N N . LEU A 1 100 ? -7.773 -7.522 -0.359 1.00 54.75 100 LEU A N 1
ATOM 845 C CA . LEU A 1 100 ? -6.870 -6.448 0.026 1.00 54.75 100 LEU A CA 1
ATOM 846 C C . LEU A 1 100 ? -6.290 -5.639 -1.120 1.00 54.75 100 LEU A C 1
ATOM 848 O O . LEU A 1 100 ? -5.797 -4.563 -0.823 1.00 54.75 100 LEU A O 1
ATOM 852 N N . ILE A 1 101 ? -6.286 -6.105 -2.374 1.00 57.31 101 ILE A N 1
ATOM 853 C CA . ILE A 1 101 ? -5.542 -5.397 -3.424 1.00 57.31 101 ILE A CA 1
ATOM 854 C C . ILE A 1 101 ? -6.295 -5.338 -4.759 1.00 57.31 101 ILE A C 1
ATOM 856 O O . ILE A 1 101 ? -6.652 -6.368 -5.328 1.00 57.31 101 ILE A O 1
ATOM 860 N N . GLN A 1 102 ? -6.514 -4.120 -5.260 1.00 55.12 102 GLN A N 1
ATOM 861 C CA . GLN A 1 102 ? -6.868 -3.836 -6.653 1.00 55.12 102 GLN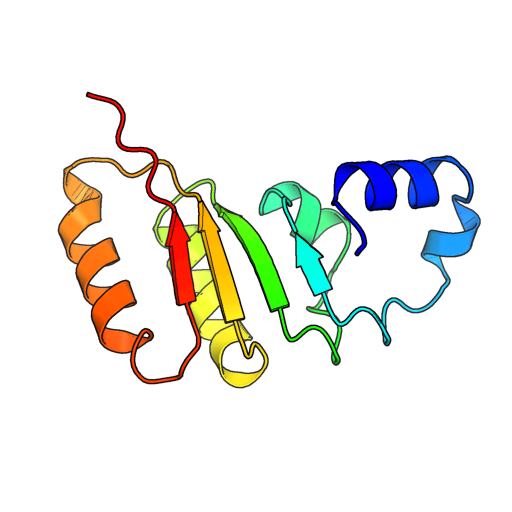 A CA 1
ATOM 862 C C . GLN A 1 102 ? -5.630 -3.246 -7.327 1.00 55.12 102 GLN A C 1
ATOM 864 O O . GLN A 1 102 ? -5.139 -2.194 -6.932 1.00 55.12 102 GLN A O 1
ATOM 869 N N . PHE A 1 103 ? -5.100 -3.925 -8.334 1.00 52.16 103 PHE A N 1
ATOM 870 C CA . PHE A 1 103 ? -3.903 -3.470 -9.032 1.00 52.16 103 PHE A CA 1
ATOM 871 C C . PHE A 1 103 ? -4.294 -2.769 -10.331 1.00 52.16 103 PHE A C 1
ATOM 873 O O . PHE A 1 103 ? -5.039 -3.337 -11.126 1.00 52.16 103 PHE A O 1
ATOM 880 N N . ASN A 1 104 ? -3.772 -1.561 -10.545 1.00 48.28 104 ASN A N 1
ATOM 881 C CA . ASN A 1 104 ? -3.791 -0.896 -11.845 1.00 48.28 104 ASN A CA 1
ATOM 882 C C . ASN A 1 104 ? -2.357 -0.915 -12.376 1.00 48.28 104 ASN A C 1
ATOM 884 O O . ASN A 1 104 ? -1.522 -0.104 -11.976 1.00 48.28 104 ASN A O 1
ATOM 888 N N . LEU A 1 105 ? -2.065 -1.881 -13.243 1.00 44.75 105 LEU A N 1
ATOM 889 C CA . LEU A 1 105 ? -0.783 -1.960 -13.932 1.00 44.75 105 LEU A CA 1
ATOM 890 C C . LEU A 1 105 ? -0.804 -1.018 -15.138 1.00 44.75 105 LEU A C 1
ATOM 892 O O . LEU A 1 105 ? -1.630 -1.182 -16.031 1.00 44.75 105 LEU A O 1
ATOM 896 N N . ASN A 1 106 ? 0.126 -0.065 -15.170 1.00 40.91 106 ASN A N 1
ATOM 897 C CA . ASN A 1 106 ? 0.539 0.590 -16.407 1.00 40.91 106 ASN A CA 1
ATOM 898 C C . ASN A 1 106 ? 1.799 -0.135 -16.881 1.00 40.91 106 ASN A C 1
ATOM 900 O O . ASN A 1 106 ? 2.900 0.168 -16.423 1.00 40.91 106 ASN A O 1
ATOM 904 N N . LEU A 1 107 ? 1.623 -1.138 -17.738 1.00 36.31 107 LEU A N 1
ATOM 905 C CA . LEU A 1 107 ? 2.742 -1.756 -18.441 1.00 36.31 107 LEU A CA 1
ATOM 906 C C . LEU A 1 107 ? 3.191 -0.765 -19.523 1.00 36.31 107 LEU A C 1
ATOM 908 O O . LEU A 1 107 ? 2.367 -0.309 -20.312 1.00 36.31 107 LEU A O 1
ATOM 912 N N . GLN A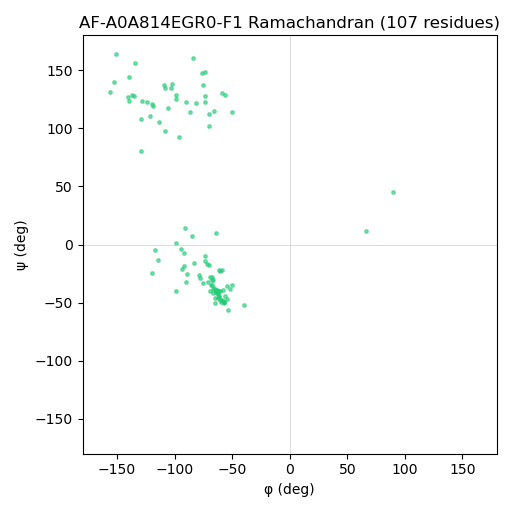 1 108 ? 4.461 -0.365 -19.493 1.00 35.94 108 GLN A N 1
ATOM 913 C CA . GLN A 1 108 ? 5.081 0.344 -20.611 1.00 35.94 108 GLN A CA 1
ATOM 914 C C . GLN A 1 108 ? 5.698 -0.714 -21.527 1.00 35.94 108 GLN A C 1
ATOM 916 O O . GLN A 1 108 ? 6.476 -1.536 -21.038 1.00 35.94 108 GLN A O 1
ATOM 921 N N . ASP A 1 109 ? 5.281 -0.706 -22.796 1.00 35.97 109 ASP A N 1
ATOM 922 C CA . ASP A 1 109 ? 5.830 -1.540 -23.876 1.00 35.97 109 ASP A CA 1
ATOM 923 C C . ASP A 1 109 ? 7.307 -1.221 -24.163 1.00 35.97 109 ASP A C 1
ATOM 925 O O . ASP A 1 109 ? 7.688 -0.025 -24.081 1.00 35.97 109 ASP A O 1
#

Secondary structure (DSSP, 8-state):
--BHHHHHHHHHH-GGGGGS-GGG--EEEEEEHHHHHHH-SS--TT--EEEEEES-HHHHHHHHHHHTTT-SEEEEEE---GGGHHHHHHHHHHHHTTT-EEE------

Foldseek 3Di:
DQEVVNVVVVCVVCVVCLPVQCLQVQEYAEEEPVVCCVSDVDPRQNHAYEEYEYAALVSVVVCCVVCVVRHLEYEYEYDYDPVCVVVVVVVCVVRVVSNYYDYDYPDDD

Mean predicted aligned error: 9.66 Å

pLDDT: mean 70.33, std 15.15, range [35.94, 86.88]

Radius of gyration: 14.49 Å; Cα contacts (8 Å, |Δi|>4): 142; chains: 1; bounding box: 27×41×38 Å

Solvent-accessible surface area (backbone atoms only — not comparable to full-atom values): 6250 Å² total; per-residue (Å²): 138,62,45,37,70,62,49,52,49,49,42,69,76,33,63,74,52,73,71,51,72,56,51,79,41,37,63,45,39,70,40,45,50,71,60,47,52,76,76,35,94,58,83,43,85,47,34,28,35,39,26,34,37,33,88,37,72,65,57,46,52,54,50,44,72,79,43,57,90,63,37,53,29,33,36,41,34,49,68,74,56,83,88,44,47,67,59,50,52,50,51,45,69,72,37,45,84,71,58,29,55,50,76,53,78,69,82,80,131

Nearest PDB structures (foldseek):
  1saz-assembly1_A  TM=4.340E-01  e=7.396E+00  Thermotoga maritima

Sequence (109 aa):
MVDFLRFLSTLRIYPTLANYSFENLSRLIGCSTITFWKLFNIIPKYLTFLHMFFDSINDLNYFIYFNSNQLKSLGVGIQCQLNDIDIFCSLYNKYQWKRLIQFNLNLQD

Organism: NCBI:txid392033